Protein AF-A0A7S1T891-F1 (afdb_monomer_lite)

Foldseek 3Di:
DPQDAQVCVVVQPPLAAFEKEKDFDCVQDNLLNVLVLLVLQFLQQDAQDTQQRHHSNQGAEEADADPVSLVSNVVSQVVCQCVCLNHPNGHGNYYYHHDDDWRFEPPCLWVVCVVPVPVLVVCLVVSCRLVVSCSRPPVNSVPPNVCPSQDPPRIDMGTDDHDDDSPNGYYYYD

Radius of gyration: 15.49 Å; chains: 1; bounding box: 36×34×42 Å

InterPro domains:
  IPR002569 Peptide methionine sulphoxide reductase MsrA domain [PF01625] (2-140)
  IPR002569 Peptide methionine sulphoxide reductase MsrA domain [TIGR00401] (3-120)
  IPR036509 Peptide methionine sulphoxide reductase MsrA superfamily [G3DSA:3.30.1060.10] (1-128)
  IPR036509 Peptide methionine sulphoxide reductase MsrA superfamily [SSF55068] (3-132)

pLDDT: mean 77.59, std 19.39, range [28.92, 98.19]

Sequence (174 aa):
EARPNYNVVSSGATGHAEAMEVVYDPSKVSYAQLLDIFWHQVNPTTANQQFCDRGRQYRSAIFPANKGQEQLARQSLQAYEDSGKFGRGRKLVTEIMPLGAFWRAEEYHQDYYLKNPELYRYYRSRCGRDDYLRQVWGEEADAEEPASVIPPPALLLKYGAVLGGAWAGGAVLA

Secondary structure (DSSP, 8-state):
-PPP-HHHHHTTTT-----EEEEE-TTTS-HHHHHHHHHHH--TTSTTEETTEESGGG--EE--SSHHHHHHHHHHHHHHHHHTTTSTTPPP--EE-------PPPGGGTTHHHHSHHHHHHHHHHTTHHHHHHHHHGGGGTS--SSSSS-TTSEEEEE-SS----SSS--EE-

Structure (mmCIF, N/CA/C/O backbone):
data_AF-A0A7S1T891-F1
#
_entry.id   AF-A0A7S1T891-F1
#
loop_
_atom_site.group_PDB
_atom_site.id
_atom_site.type_symbol
_atom_site.label_atom_id
_atom_site.label_alt_id
_atom_site.label_comp_id
_atom_site.label_asym_id
_atom_site.label_entity_id
_atom_site.label_seq_id
_atom_site.pdbx_PDB_ins_code
_atom_site.Cartn_x
_atom_site.Cartn_y
_atom_site.Cartn_z
_atom_site.occupancy
_atom_site.B_iso_or_equiv
_atom_site.auth_seq_id
_atom_site.auth_comp_id
_atom_site.auth_asym_id
_atom_site.auth_atom_id
_atom_site.pdbx_PDB_model_num
ATOM 1 N N . GLU A 1 1 ? 2.485 6.018 -23.882 1.00 50.22 1 GLU A N 1
ATOM 2 C CA . GLU A 1 1 ? 3.685 6.350 -23.083 1.00 50.22 1 GLU A CA 1
ATOM 3 C C . GLU A 1 1 ? 4.834 5.429 -23.450 1.00 50.22 1 GLU A C 1
ATOM 5 O O . GLU A 1 1 ? 4.581 4.289 -23.828 1.00 50.22 1 GLU A O 1
ATOM 10 N N . ALA A 1 2 ? 6.071 5.924 -23.370 1.00 58.81 2 ALA A N 1
ATOM 11 C CA . ALA A 1 2 ? 7.265 5.091 -23.479 1.00 58.81 2 ALA A CA 1
ATOM 12 C C . ALA A 1 2 ? 7.467 4.299 -22.175 1.00 58.81 2 ALA A C 1
ATOM 14 O O . ALA A 1 2 ? 7.176 4.813 -21.098 1.00 58.81 2 ALA A O 1
ATOM 15 N N . ARG A 1 3 ? 7.969 3.062 -22.274 1.00 65.44 3 ARG A N 1
ATOM 16 C CA . ARG A 1 3 ? 8.281 2.213 -21.114 1.00 65.44 3 ARG A CA 1
ATOM 17 C C . ARG A 1 3 ? 9.290 2.936 -20.201 1.00 65.44 3 ARG A C 1
ATOM 19 O O . ARG A 1 3 ? 10.404 3.189 -20.665 1.00 65.44 3 ARG A O 1
ATOM 26 N N . PRO A 1 4 ? 8.950 3.267 -18.943 1.00 64.12 4 PRO A N 1
ATOM 27 C CA . PRO A 1 4 ? 9.877 3.960 -18.056 1.00 64.12 4 PRO A CA 1
ATOM 28 C C . PRO A 1 4 ? 10.984 2.996 -17.596 1.00 64.12 4 PRO A C 1
ATOM 30 O O . PRO A 1 4 ? 10.743 1.796 -17.464 1.00 64.12 4 PRO A O 1
ATOM 33 N N . ASN A 1 5 ? 12.196 3.507 -17.368 1.00 66.62 5 ASN A N 1
ATOM 34 C CA . ASN A 1 5 ? 13.300 2.755 -16.756 1.00 66.62 5 ASN A CA 1
ATOM 35 C C . ASN A 1 5 ? 13.567 3.259 -15.330 1.00 66.62 5 ASN A C 1
ATOM 37 O O . ASN A 1 5 ? 13.142 4.368 -14.987 1.00 66.62 5 ASN A O 1
ATOM 41 N N . TYR A 1 6 ? 14.266 2.456 -14.518 1.00 59.03 6 TYR A N 1
ATOM 42 C CA . TYR A 1 6 ? 14.506 2.743 -13.101 1.00 59.03 6 TYR A CA 1
ATOM 43 C C . TYR A 1 6 ? 14.960 4.180 -12.824 1.00 59.03 6 TYR A C 1
ATOM 45 O O . TYR A 1 6 ? 14.314 4.891 -12.058 1.00 59.03 6 TYR A O 1
ATOM 53 N N . ASN A 1 7 ? 16.021 4.636 -13.493 1.00 59.31 7 ASN A N 1
ATOM 54 C CA . ASN A 1 7 ? 16.639 5.943 -13.237 1.00 59.31 7 ASN A CA 1
ATOM 55 C C . ASN A 1 7 ? 15.663 7.115 -13.420 1.00 59.31 7 ASN A C 1
ATOM 57 O O . ASN A 1 7 ? 15.776 8.140 -12.751 1.00 59.31 7 ASN A O 1
ATOM 61 N N . VAL A 1 8 ? 14.700 6.977 -14.331 1.00 60.56 8 VAL A N 1
ATOM 62 C CA . VAL A 1 8 ? 13.724 8.028 -14.623 1.00 60.56 8 VAL A CA 1
ATOM 63 C C . VAL A 1 8 ? 12.601 8.047 -13.580 1.00 60.56 8 VAL A C 1
ATOM 65 O O . VAL A 1 8 ? 12.098 9.121 -13.252 1.00 60.56 8 VAL A O 1
ATOM 68 N N . VAL A 1 9 ? 12.237 6.908 -12.988 1.00 59.12 9 VAL A N 1
ATOM 69 C CA . VAL A 1 9 ? 11.171 6.852 -11.971 1.00 59.12 9 VAL A CA 1
ATOM 70 C C . VAL A 1 9 ? 11.686 7.069 -10.556 1.00 59.12 9 VAL A C 1
ATOM 72 O O . VAL A 1 9 ? 11.062 7.822 -9.811 1.00 59.12 9 VAL A O 1
ATOM 75 N N . SER A 1 10 ? 12.871 6.557 -10.227 1.00 58.31 10 SER A N 1
ATOM 76 C CA . SER A 1 10 ? 13.540 6.841 -8.952 1.00 58.31 10 SER A CA 1
ATOM 77 C C . SER A 1 10 ? 13.890 8.320 -8.779 1.00 58.31 10 SER A C 1
ATOM 79 O O . SER A 1 10 ? 13.936 8.815 -7.654 1.00 58.31 10 SER A O 1
ATOM 81 N N . SER A 1 11 ? 14.030 9.062 -9.886 1.00 58.94 11 SER A N 1
ATOM 82 C CA . SER A 1 11 ? 14.157 10.526 -9.873 1.00 58.94 11 SER A CA 1
ATOM 83 C C . SER A 1 11 ? 12.892 11.264 -9.400 1.00 58.94 11 SER A C 1
ATOM 85 O O . SER A 1 11 ? 12.951 12.453 -9.095 1.00 58.94 11 SER A O 1
ATOM 87 N N . GLY A 1 12 ? 11.734 10.589 -9.366 1.00 60.81 12 GLY A N 1
ATOM 88 C CA . GLY A 1 12 ? 10.433 11.164 -9.010 1.00 60.81 12 GLY A CA 1
ATOM 89 C C . GLY A 1 12 ? 9.758 11.994 -10.114 1.00 60.81 12 GLY A C 1
ATOM 90 O O . GLY A 1 12 ? 8.677 12.541 -9.890 1.00 60.81 12 GLY A O 1
ATOM 91 N N . ALA A 1 13 ? 10.352 12.088 -11.309 1.00 62.97 13 ALA A N 1
ATOM 92 C CA . ALA A 1 13 ? 9.931 13.015 -12.367 1.00 62.97 13 ALA A CA 1
ATOM 93 C C . ALA A 1 13 ? 8.706 12.573 -13.200 1.00 62.97 13 ALA A C 1
ATOM 95 O O . ALA A 1 13 ? 8.166 13.373 -13.961 1.00 62.97 13 ALA A O 1
ATOM 96 N N . THR A 1 14 ? 8.257 11.320 -13.088 1.00 67.94 14 THR A N 1
ATOM 97 C CA . THR A 1 14 ? 7.265 10.717 -14.008 1.00 67.94 14 THR A CA 1
ATOM 98 C C . THR A 1 14 ? 5.845 10.611 -13.464 1.00 67.94 14 THR A C 1
ATOM 100 O O . THR A 1 14 ? 4.923 10.311 -14.213 1.00 67.94 14 THR A O 1
ATOM 103 N N . GLY A 1 15 ? 5.650 10.808 -12.157 1.00 75.25 15 GLY A N 1
ATOM 104 C CA . GLY A 1 15 ? 4.356 10.588 -11.499 1.00 75.25 15 GLY A CA 1
ATOM 105 C C . GLY A 1 15 ? 3.970 9.114 -11.282 1.00 75.25 15 GLY A C 1
ATOM 106 O O . GLY A 1 15 ? 2.924 8.850 -10.680 1.00 75.25 15 GLY A O 1
ATOM 107 N N . HIS A 1 16 ? 4.799 8.150 -11.698 1.00 81.50 16 HIS A N 1
ATOM 108 C CA . HIS A 1 16 ? 4.581 6.730 -11.399 1.00 81.50 16 HIS A CA 1
ATOM 109 C C . HIS A 1 16 ? 4.641 6.448 -9.882 1.00 81.50 16 HIS A C 1
ATOM 111 O O . HIS A 1 16 ? 5.189 7.234 -9.107 1.00 81.50 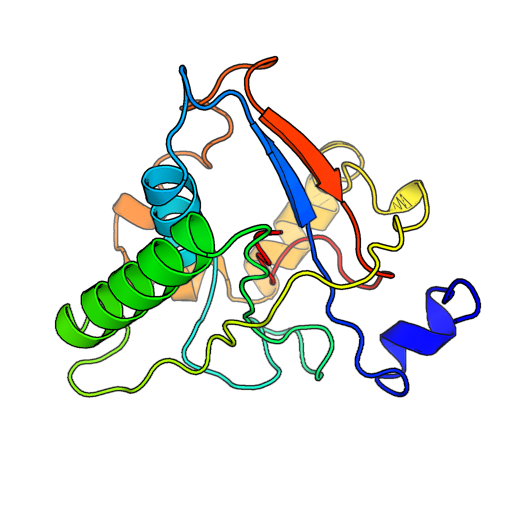16 HIS A O 1
ATOM 117 N N . ALA A 1 17 ? 4.000 5.363 -9.446 1.00 83.06 17 ALA A N 1
ATOM 118 C CA . ALA A 1 17 ? 4.100 4.803 -8.093 1.00 83.06 17 ALA A CA 1
ATOM 119 C C . ALA A 1 17 ? 4.831 3.466 -8.175 1.00 83.06 17 ALA A C 1
ATOM 121 O O . ALA A 1 17 ? 4.583 2.728 -9.120 1.00 83.06 17 ALA A O 1
ATOM 122 N N . GLU A 1 18 ? 5.671 3.123 -7.207 1.00 83.81 18 GLU A N 1
ATOM 123 C CA . GLU A 1 18 ? 6.089 1.735 -7.029 1.00 83.81 18 GLU A CA 1
ATOM 124 C C . GLU A 1 18 ? 4.894 0.907 -6.573 1.00 83.81 18 GLU A C 1
ATOM 126 O O . GLU A 1 18 ? 4.167 1.315 -5.669 1.00 83.81 18 GLU A O 1
ATOM 131 N N . ALA A 1 19 ? 4.668 -0.234 -7.223 1.00 81.75 19 ALA A N 1
ATOM 132 C CA . ALA A 1 19 ? 3.456 -1.001 -7.009 1.00 81.75 19 ALA A CA 1
ATOM 133 C C . ALA A 1 19 ? 3.619 -2.523 -7.138 1.00 81.75 19 ALA A C 1
ATOM 135 O O . ALA A 1 19 ? 4.681 -3.036 -7.515 1.00 81.75 1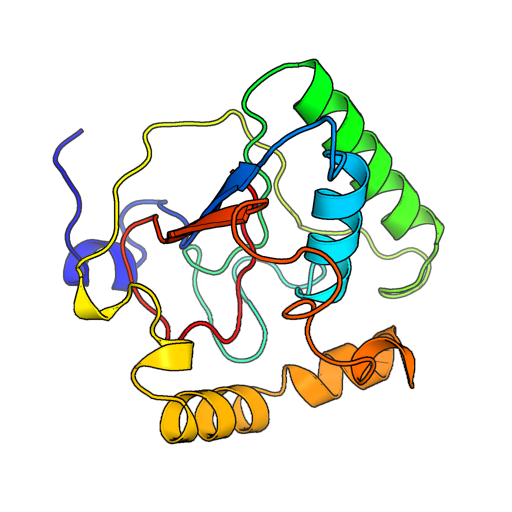9 ALA A O 1
ATOM 136 N N . MET A 1 20 ? 2.547 -3.246 -6.806 1.00 81.44 20 MET A N 1
ATOM 137 C CA . MET A 1 20 ? 2.373 -4.664 -7.108 1.00 81.44 20 MET A CA 1
ATOM 138 C C . MET A 1 20 ? 1.054 -4.883 -7.847 1.00 81.44 20 MET A C 1
ATOM 140 O O . MET A 1 20 ? 0.019 -4.376 -7.425 1.00 81.44 20 MET A O 1
ATOM 144 N N . GLU A 1 21 ? 1.094 -5.684 -8.908 1.00 81.00 21 GLU A N 1
ATOM 145 C CA . GLU A 1 21 ? -0.098 -6.289 -9.502 1.00 81.00 21 GLU A CA 1
ATOM 146 C C . GLU A 1 21 ? -0.357 -7.612 -8.785 1.00 81.00 21 GLU A C 1
ATOM 148 O O . GLU A 1 21 ? 0.503 -8.505 -8.748 1.00 81.00 21 GLU A O 1
ATOM 153 N N . VAL A 1 22 ? -1.542 -7.729 -8.193 1.00 81.81 22 VAL A N 1
ATOM 154 C CA . VAL A 1 22 ? -1.941 -8.908 -7.428 1.00 81.81 22 VAL A CA 1
ATOM 155 C C . VAL A 1 22 ? -2.964 -9.691 -8.232 1.00 81.81 22 VAL A C 1
ATOM 157 O O . VAL A 1 22 ? -4.144 -9.355 -8.288 1.00 81.81 22 VAL A O 1
ATOM 160 N N . VAL A 1 23 ? -2.521 -10.797 -8.828 1.00 80.94 23 VAL A N 1
ATOM 161 C CA . VAL A 1 23 ? -3.427 -11.747 -9.474 1.00 80.94 23 VAL A CA 1
ATOM 162 C C . VAL A 1 23 ? -3.862 -12.777 -8.438 1.00 80.94 23 VAL A C 1
ATOM 164 O O . VAL A 1 23 ? -3.025 -13.455 -7.839 1.00 80.94 23 VAL A O 1
ATOM 167 N N . TYR A 1 24 ? -5.170 -12.902 -8.223 1.00 79.19 24 TYR A N 1
ATOM 168 C CA . TYR A 1 24 ? -5.734 -13.750 -7.176 1.00 79.19 24 TYR A CA 1
ATOM 169 C C . TYR A 1 24 ? -6.964 -14.528 -7.651 1.00 79.19 24 TYR A C 1
ATOM 171 O O . TYR A 1 24 ? -7.656 -14.127 -8.588 1.00 79.19 24 TYR A O 1
ATOM 179 N N . ASP A 1 25 ? -7.240 -15.647 -6.982 1.00 81.62 25 ASP A N 1
ATOM 180 C CA . ASP A 1 25 ? -8.455 -16.439 -7.180 1.00 81.62 25 ASP A CA 1
ATOM 181 C C . ASP A 1 25 ? -9.553 -15.967 -6.204 1.00 81.62 25 ASP A C 1
ATOM 183 O O . ASP A 1 25 ? -9.427 -16.205 -4.995 1.00 81.62 25 ASP A O 1
ATOM 187 N N . PRO A 1 26 ? -10.644 -15.331 -6.684 1.00 83.81 26 PRO A N 1
ATOM 188 C CA . PRO A 1 26 ? -11.702 -14.807 -5.823 1.00 83.81 26 PRO A CA 1
ATOM 189 C C . PRO A 1 26 ? -12.472 -15.892 -5.055 1.00 83.81 26 PRO A C 1
ATOM 191 O O . PRO A 1 26 ? -13.184 -15.561 -4.110 1.00 83.81 26 PRO A O 1
ATOM 194 N N . SER A 1 27 ? -12.339 -17.173 -5.429 1.00 85.25 27 SER A N 1
ATOM 195 C CA . SER A 1 27 ? -12.907 -18.292 -4.664 1.00 85.25 27 SER A CA 1
ATOM 196 C C . SER A 1 27 ? -12.090 -18.654 -3.418 1.00 85.25 27 SER A C 1
ATOM 198 O O . SER A 1 27 ? -12.595 -19.350 -2.539 1.00 85.25 27 SER A O 1
ATOM 200 N N . LYS A 1 28 ? -10.841 -18.176 -3.327 1.00 84.06 28 LYS A N 1
ATOM 201 C CA . LYS A 1 28 ? -9.905 -18.465 -2.229 1.00 84.06 28 LYS A CA 1
ATOM 202 C C . LYS A 1 28 ? -9.613 -17.247 -1.366 1.00 84.06 28 LYS A C 1
ATOM 204 O O . LYS A 1 28 ? -9.488 -17.378 -0.154 1.00 84.06 28 LYS A O 1
ATOM 209 N N . VAL A 1 29 ? -9.495 -16.076 -1.988 1.00 83.88 29 VAL A N 1
ATOM 210 C CA . VAL A 1 29 ? -9.269 -14.806 -1.298 1.00 83.88 29 VAL A CA 1
ATOM 211 C C . VAL A 1 29 ? -10.139 -13.723 -1.916 1.00 83.88 29 VAL A C 1
ATOM 213 O O . VAL A 1 29 ? -10.168 -13.523 -3.127 1.00 83.88 29 VAL A O 1
ATOM 216 N N . SER A 1 30 ? -10.869 -13.007 -1.073 1.00 88.88 30 SER A N 1
ATOM 217 C CA . SER A 1 30 ? -11.683 -11.876 -1.501 1.00 88.88 30 SER A CA 1
ATOM 218 C C . SER A 1 30 ? -10.848 -10.603 -1.633 1.00 88.88 30 SER A C 1
ATOM 220 O O . SER A 1 30 ? -9.848 -10.408 -0.944 1.00 88.88 30 SER A O 1
ATOM 222 N N . TYR A 1 31 ? -11.317 -9.667 -2.458 1.00 89.94 31 TYR A N 1
ATOM 223 C CA . TYR A 1 31 ? -10.695 -8.345 -2.559 1.00 89.94 31 TYR A CA 1
ATOM 224 C C . TYR A 1 31 ? -10.685 -7.593 -1.216 1.00 89.94 31 TYR A C 1
ATOM 226 O O . TYR A 1 31 ? -9.732 -6.887 -0.912 1.00 89.94 31 TYR A O 1
ATOM 234 N N . ALA A 1 32 ? -11.710 -7.784 -0.377 1.00 92.00 32 ALA A N 1
ATOM 235 C CA . ALA A 1 32 ? -11.766 -7.189 0.958 1.00 92.00 32 ALA A CA 1
ATOM 236 C C . ALA A 1 32 ? -10.637 -7.693 1.874 1.00 92.00 32 ALA A C 1
ATOM 238 O O . ALA A 1 32 ? -10.054 -6.900 2.604 1.00 92.00 32 ALA A O 1
ATOM 239 N N . GLN A 1 33 ? -10.282 -8.980 1.791 1.00 87.88 33 GLN A N 1
ATOM 240 C CA . GLN A 1 33 ? -9.130 -9.527 2.516 1.00 87.88 33 GLN A CA 1
ATOM 241 C C . GLN A 1 33 ? -7.805 -8.966 1.988 1.00 87.88 33 GLN A C 1
ATOM 243 O O . GLN A 1 33 ? -6.912 -8.678 2.774 1.00 87.88 33 GLN A O 1
ATOM 248 N N . LEU A 1 34 ? -7.675 -8.757 0.673 1.00 87.69 34 LEU A N 1
ATOM 249 C CA . LEU A 1 34 ? -6.483 -8.108 0.108 1.00 87.69 34 LEU A CA 1
ATOM 250 C C . LEU A 1 34 ? -6.342 -6.654 0.575 1.00 87.69 34 LEU A C 1
ATOM 252 O O . LEU A 1 34 ? -5.230 -6.206 0.842 1.00 87.69 34 LEU A O 1
ATOM 256 N N . LEU A 1 35 ? -7.458 -5.929 0.702 1.00 92.31 35 LEU A N 1
ATOM 257 C CA . LEU A 1 35 ? -7.472 -4.586 1.281 1.00 92.31 35 LEU A CA 1
ATOM 258 C C . LEU A 1 35 ? -7.049 -4.618 2.753 1.00 92.31 35 LEU A C 1
ATOM 260 O O . LEU A 1 35 ? -6.182 -3.846 3.138 1.00 92.31 35 LEU A O 1
ATOM 264 N N . ASP A 1 36 ? -7.603 -5.522 3.561 1.00 90.12 36 ASP A N 1
ATOM 265 C CA . ASP A 1 36 ? -7.209 -5.689 4.966 1.00 90.12 36 ASP A CA 1
ATOM 266 C C . ASP A 1 36 ? -5.698 -5.952 5.102 1.00 90.12 36 ASP A C 1
ATOM 268 O O . ASP A 1 36 ? -5.007 -5.234 5.827 1.00 90.12 36 ASP A O 1
ATOM 272 N N . ILE A 1 37 ? -5.147 -6.866 4.294 1.00 88.75 37 ILE A N 1
ATOM 273 C CA . ILE A 1 37 ? -3.698 -7.109 4.222 1.00 88.75 37 ILE A CA 1
ATOM 274 C C . ILE A 1 37 ? -2.943 -5.830 3.838 1.00 88.75 37 ILE A C 1
ATOM 276 O O . ILE A 1 37 ? -1.924 -5.516 4.448 1.00 88.75 37 ILE A O 1
ATOM 280 N N . PHE A 1 38 ? -3.422 -5.071 2.849 1.00 91.12 38 PHE A N 1
ATOM 281 C CA . PHE A 1 38 ? -2.800 -3.810 2.444 1.00 91.12 38 PHE A CA 1
ATOM 282 C C . PHE A 1 38 ? -2.674 -2.834 3.624 1.00 91.12 38 PHE A C 1
ATOM 284 O O . PHE A 1 38 ? -1.586 -2.298 3.847 1.00 91.12 38 PHE A O 1
ATOM 291 N N . TRP A 1 39 ? -3.735 -2.639 4.414 1.00 92.81 39 TRP A N 1
ATOM 292 C CA . TRP A 1 39 ? -3.727 -1.700 5.542 1.00 92.81 39 TRP A CA 1
ATOM 293 C C . TRP A 1 39 ? -2.762 -2.127 6.652 1.00 92.81 39 TRP A C 1
ATOM 295 O O . TRP A 1 39 ? -2.105 -1.275 7.245 1.00 92.81 39 TRP A O 1
ATOM 305 N N . HIS A 1 40 ? -2.586 -3.429 6.869 1.00 90.75 40 HIS A N 1
ATOM 306 C CA . HIS A 1 40 ? -1.617 -3.954 7.836 1.00 90.75 40 HIS A CA 1
ATOM 307 C C . HIS A 1 40 ? -0.153 -3.804 7.398 1.00 90.75 40 HIS A C 1
ATOM 309 O O . HIS A 1 40 ? 0.751 -4.044 8.191 1.00 90.75 40 HIS A O 1
ATOM 315 N N . GLN A 1 41 ? 0.112 -3.403 6.152 1.00 86.94 41 GLN A N 1
ATOM 316 C CA . GLN A 1 41 ? 1.461 -3.400 5.576 1.00 86.94 41 GLN A CA 1
ATOM 317 C C . GLN A 1 41 ? 1.988 -1.999 5.229 1.00 86.94 41 GLN A C 1
ATOM 319 O O . GLN A 1 41 ? 3.142 -1.863 4.809 1.00 86.94 41 GLN A O 1
ATOM 324 N N . VAL A 1 42 ? 1.179 -0.948 5.399 1.00 90.81 42 VAL A N 1
ATOM 325 C CA . VAL A 1 42 ? 1.520 0.432 5.013 1.00 90.81 42 VAL A CA 1
ATOM 326 C C . VAL A 1 42 ? 1.347 1.416 6.166 1.00 90.81 42 VAL A C 1
ATOM 328 O O . VAL A 1 42 ? 0.586 1.192 7.099 1.00 90.81 42 VAL A O 1
ATOM 331 N N . ASN A 1 43 ? 2.020 2.558 6.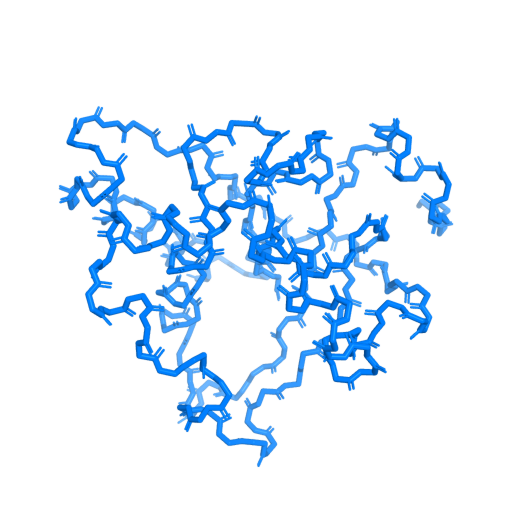066 1.00 93.75 43 ASN A N 1
ATOM 332 C CA . ASN A 1 43 ? 1.676 3.790 6.761 1.00 93.75 43 ASN A CA 1
ATOM 333 C C . ASN A 1 43 ? 0.812 4.659 5.826 1.00 93.75 43 ASN A C 1
ATOM 335 O O . ASN A 1 43 ? 1.356 5.311 4.928 1.00 93.75 43 ASN A O 1
ATOM 339 N N . PRO A 1 44 ? -0.519 4.693 6.010 1.00 95.38 44 PRO A N 1
ATOM 340 C CA . PRO A 1 44 ? -1.436 5.482 5.191 1.00 95.38 44 PRO A CA 1
ATOM 341 C C . PRO A 1 44 ? -1.591 6.921 5.698 1.00 95.38 44 PRO A C 1
ATOM 343 O O . PRO A 1 44 ? -2.551 7.603 5.353 1.00 95.38 44 PRO A O 1
ATOM 346 N N . THR A 1 45 ? -0.689 7.395 6.562 1.00 95.19 45 THR A N 1
ATOM 347 C CA . THR A 1 45 ? -0.836 8.682 7.258 1.00 95.19 45 THR A CA 1
ATOM 348 C C . THR A 1 45 ? 0.178 9.747 6.843 1.00 95.19 45 THR A C 1
ATOM 350 O O . THR A 1 45 ? 0.095 10.894 7.298 1.00 95.19 45 THR A O 1
ATOM 353 N N . THR A 1 46 ? 1.137 9.372 5.994 1.00 92.50 46 THR A N 1
ATOM 354 C CA . THR A 1 46 ? 2.225 10.218 5.496 1.00 92.50 46 THR A CA 1
ATOM 355 C C . THR A 1 46 ? 2.172 10.285 3.976 1.00 92.50 46 THR A C 1
ATOM 357 O O . THR A 1 46 ? 2.272 9.267 3.296 1.00 92.50 46 THR A O 1
ATOM 360 N N . ALA A 1 47 ? 1.983 11.483 3.423 1.00 93.94 47 ALA A N 1
ATOM 361 C CA . ALA A 1 47 ? 1.874 11.653 1.977 1.00 93.94 47 ALA A CA 1
ATOM 362 C C . ALA A 1 47 ? 3.247 11.506 1.309 1.00 93.94 47 ALA A C 1
ATOM 364 O O . ALA A 1 47 ? 4.230 12.050 1.810 1.00 93.94 47 ALA A O 1
ATOM 365 N N . ASN A 1 48 ? 3.297 10.832 0.152 1.00 91.94 48 ASN A N 1
ATOM 366 C CA . ASN A 1 48 ? 4.521 10.648 -0.647 1.00 91.94 48 ASN A CA 1
ATOM 367 C C . ASN A 1 48 ? 5.699 10.082 0.165 1.00 91.94 48 ASN A C 1
ATOM 369 O O . ASN A 1 48 ? 6.848 10.497 -0.002 1.00 91.94 48 ASN A O 1
ATOM 373 N N . GLN A 1 49 ? 5.393 9.186 1.098 1.00 92.38 49 GLN A N 1
ATOM 374 C CA . GLN A 1 49 ? 6.368 8.574 1.978 1.00 92.38 49 GLN A CA 1
ATOM 375 C C . GLN A 1 49 ? 5.839 7.230 2.458 1.00 92.38 49 GLN A C 1
ATOM 377 O O . GLN A 1 49 ? 4.661 7.114 2.808 1.00 92.38 49 GLN A O 1
ATOM 382 N N . GLN A 1 50 ? 6.742 6.264 2.568 1.00 90.31 50 GLN A N 1
ATOM 383 C CA . GLN A 1 50 ? 6.488 5.033 3.281 1.00 90.31 50 GLN A CA 1
ATOM 384 C C . GLN A 1 50 ? 7.665 4.723 4.200 1.00 90.31 50 GLN A C 1
ATOM 386 O O . GLN A 1 50 ? 8.779 4.499 3.748 1.00 90.31 50 GLN A O 1
ATOM 391 N N . PHE A 1 51 ? 7.428 4.763 5.511 1.00 92.81 51 PHE A N 1
ATOM 392 C CA . PHE A 1 51 ? 8.484 4.606 6.515 1.00 92.81 51 PHE A CA 1
ATOM 393 C C . PHE A 1 51 ? 9.678 5.556 6.249 1.00 92.81 51 PHE A C 1
ATOM 395 O O . PHE A 1 51 ? 9.511 6.782 6.255 1.00 92.81 51 PHE A O 1
ATOM 402 N N . CYS A 1 52 ? 10.878 5.024 6.014 1.00 91.44 52 CYS A N 1
ATOM 403 C CA . CYS A 1 52 ? 12.071 5.795 5.668 1.00 91.44 52 CYS A CA 1
ATOM 404 C C . CYS A 1 52 ? 12.137 6.234 4.188 1.00 91.44 52 CYS A C 1
ATOM 406 O O . CYS A 1 52 ? 12.873 7.176 3.882 1.00 91.44 52 CYS A O 1
ATOM 408 N N . ASP A 1 53 ? 11.357 5.617 3.295 1.00 88.94 53 ASP A N 1
ATOM 409 C CA . ASP A 1 53 ? 11.338 5.891 1.855 1.00 88.94 53 ASP A CA 1
ATOM 410 C C . ASP A 1 53 ? 10.522 7.152 1.544 1.00 88.94 53 ASP A C 1
ATOM 412 O O . ASP A 1 53 ? 9.356 7.262 1.924 1.00 88.94 53 ASP A O 1
ATOM 416 N N . ARG A 1 54 ? 11.115 8.131 0.846 1.00 90.06 54 ARG A N 1
ATOM 417 C CA . ARG A 1 54 ? 10.494 9.440 0.562 1.00 90.06 54 ARG A CA 1
ATOM 418 C C . ARG A 1 54 ? 10.451 9.737 -0.927 1.00 90.06 54 ARG A C 1
ATOM 420 O O . ARG A 1 54 ? 11.449 9.580 -1.623 1.00 90.06 54 ARG A O 1
ATOM 427 N N . GLY A 1 55 ? 9.308 10.227 -1.393 1.00 88.44 55 GLY A N 1
ATOM 428 C CA . GLY A 1 55 ? 9.070 10.554 -2.793 1.00 88.44 55 GLY A CA 1
ATOM 429 C C . GLY A 1 55 ? 7.678 10.133 -3.254 1.00 88.44 55 GLY A C 1
ATOM 430 O O . GLY A 1 55 ? 7.040 9.255 -2.673 1.00 88.44 55 GLY A O 1
ATOM 431 N N . ARG A 1 56 ? 7.187 10.768 -4.324 1.00 87.38 56 ARG A N 1
ATOM 432 C CA . ARG A 1 56 ? 5.851 10.477 -4.878 1.00 87.38 56 ARG A CA 1
ATOM 433 C C . ARG A 1 56 ? 5.706 9.023 -5.313 1.00 87.38 56 ARG A C 1
ATOM 435 O O . ARG A 1 56 ? 4.593 8.506 -5.290 1.00 87.38 56 ARG A O 1
ATOM 442 N N . GLN A 1 57 ? 6.803 8.368 -5.679 1.00 83.00 57 GLN A N 1
ATOM 443 C CA . GLN A 1 57 ? 6.821 6.955 -6.030 1.00 83.00 57 GLN A CA 1
ATOM 444 C C . GLN A 1 57 ? 6.454 6.034 -4.854 1.00 83.00 57 GLN A C 1
ATOM 446 O O . GLN A 1 57 ? 5.911 4.967 -5.097 1.00 83.00 57 GLN A O 1
ATOM 451 N N . TYR A 1 58 ? 6.634 6.470 -3.602 1.00 88.06 58 TYR A N 1
ATOM 452 C CA . TYR A 1 58 ? 6.324 5.687 -2.394 1.00 88.06 58 TYR A CA 1
ATOM 453 C C . TYR A 1 58 ? 4.984 6.058 -1.748 1.00 88.06 58 TYR A C 1
ATOM 455 O O . TYR A 1 58 ? 4.726 5.738 -0.587 1.00 88.06 58 TYR A O 1
ATOM 463 N N . ARG A 1 59 ? 4.125 6.799 -2.455 1.00 91.38 59 ARG A N 1
ATOM 464 C CA . ARG A 1 59 ? 2.794 7.131 -1.937 1.00 91.38 59 ARG A CA 1
ATOM 465 C C . ARG A 1 59 ? 1.957 5.862 -1.751 1.00 91.38 59 ARG A C 1
ATOM 467 O O . ARG A 1 59 ? 1.995 4.961 -2.582 1.00 91.38 59 ARG A O 1
ATOM 474 N N . SER A 1 60 ? 1.163 5.821 -0.684 1.00 93.62 60 SER A N 1
ATOM 475 C CA . SER A 1 60 ? 0.154 4.775 -0.500 1.00 93.62 60 SER A CA 1
ATOM 476 C C . SER A 1 60 ? -0.970 4.972 -1.523 1.00 93.62 60 SER A C 1
ATOM 478 O O . SER A 1 60 ? -1.549 6.058 -1.596 1.00 93.62 60 SER A O 1
ATOM 480 N N . ALA A 1 61 ? -1.271 3.945 -2.317 1.00 92.62 61 ALA A N 1
ATOM 481 C CA . ALA A 1 61 ? -2.303 4.009 -3.348 1.00 92.62 61 ALA A CA 1
ATOM 482 C C . ALA A 1 61 ? -2.961 2.643 -3.594 1.00 92.62 61 ALA A C 1
ATOM 484 O O . ALA A 1 61 ? -2.335 1.602 -3.419 1.00 92.62 61 ALA A O 1
ATOM 485 N N . ILE A 1 62 ? -4.217 2.654 -4.033 1.00 94.81 62 ILE A N 1
ATOM 486 C CA . ILE A 1 62 ? -4.986 1.489 -4.477 1.00 94.81 62 ILE A CA 1
ATOM 487 C C . ILE A 1 62 ? -5.505 1.790 -5.887 1.00 94.81 62 ILE A C 1
ATOM 489 O O . ILE A 1 62 ? -6.123 2.837 -6.113 1.00 94.81 62 ILE A O 1
ATOM 493 N N . PHE A 1 63 ? -5.273 0.868 -6.820 1.00 92.19 63 PHE A N 1
ATOM 494 C CA . PHE A 1 63 ? -5.655 0.988 -8.224 1.00 92.19 63 PHE A CA 1
ATOM 495 C C . PHE A 1 63 ? -6.729 -0.038 -8.605 1.00 92.19 63 PHE A C 1
ATOM 497 O O . PHE A 1 63 ? -6.413 -1.048 -9.226 1.00 92.19 63 PHE A O 1
ATOM 504 N N . PRO A 1 64 ? -8.011 0.184 -8.256 1.00 88.81 64 PRO A N 1
ATOM 505 C CA . PRO A 1 64 ? -9.081 -0.745 -8.601 1.00 88.81 64 PRO A CA 1
ATOM 506 C C . PRO A 1 64 ? -9.202 -0.974 -10.116 1.00 88.81 64 PRO A C 1
ATOM 508 O O . PRO A 1 64 ? -9.274 -0.027 -10.906 1.00 88.81 64 PRO A O 1
ATOM 511 N N . ALA A 1 65 ? -9.336 -2.241 -10.509 1.00 88.44 65 ALA A N 1
ATOM 512 C CA . ALA A 1 65 ? -9.536 -2.672 -11.893 1.00 88.44 65 ALA A CA 1
ATOM 513 C C . ALA A 1 65 ? -10.981 -2.471 -12.390 1.00 88.44 65 ALA A C 1
ATOM 515 O O . ALA A 1 65 ? -11.243 -2.485 -13.593 1.00 88.44 65 ALA A O 1
ATOM 516 N N . ASN A 1 66 ? -11.951 -2.314 -11.481 1.00 90.38 66 ASN A N 1
ATOM 517 C CA . ASN A 1 66 ? -13.357 -2.078 -11.816 1.00 90.38 66 ASN A CA 1
ATOM 518 C C . ASN A 1 66 ? -14.105 -1.318 -10.704 1.00 90.38 66 ASN A C 1
ATOM 520 O O . ASN A 1 66 ? -13.611 -1.159 -9.588 1.00 90.38 66 ASN A O 1
ATOM 524 N N . LYS A 1 67 ? -15.341 -0.890 -10.997 1.00 94.44 67 LYS A N 1
ATOM 525 C CA . LYS A 1 67 ? -16.188 -0.121 -10.064 1.00 94.44 67 LYS A CA 1
ATOM 526 C C . LYS A 1 67 ? -16.494 -0.850 -8.751 1.00 94.44 67 LYS A C 1
ATOM 528 O O . LYS A 1 67 ? -16.630 -0.197 -7.722 1.00 94.44 67 LYS A O 1
ATOM 533 N N . GLY A 1 68 ? -16.608 -2.179 -8.775 1.00 95.06 68 GLY A N 1
ATOM 534 C CA . GLY A 1 68 ? -16.851 -2.972 -7.567 1.00 95.06 68 GLY A CA 1
ATOM 535 C C . GLY A 1 68 ? -15.655 -2.927 -6.617 1.00 95.06 68 GLY A C 1
ATOM 536 O O . GLY A 1 68 ? -15.816 -2.659 -5.429 1.00 95.06 68 GLY A O 1
ATOM 537 N N . GLN A 1 69 ? -14.444 -3.098 -7.153 1.00 94.75 69 GLN A N 1
ATOM 538 C CA . GLN A 1 69 ? -13.209 -2.922 -6.387 1.00 94.75 69 GLN A CA 1
ATOM 539 C C . GLN A 1 69 ? -13.037 -1.480 -5.897 1.00 94.75 69 GLN A C 1
ATOM 541 O O . GLN A 1 69 ? -12.632 -1.272 -4.758 1.00 94.75 69 GLN A O 1
ATOM 546 N N . GLU A 1 70 ? -13.385 -0.478 -6.708 1.00 95.81 70 GLU A N 1
ATOM 547 C CA . GLU A 1 70 ? -13.322 0.924 -6.280 1.00 95.81 70 GLU A CA 1
ATOM 548 C C . GLU A 1 70 ? -14.239 1.187 -5.080 1.00 95.81 70 GLU A C 1
ATOM 550 O O . GLU A 1 70 ? -13.817 1.795 -4.095 1.00 95.81 70 GLU A O 1
ATOM 555 N N . GLN A 1 71 ? -15.477 0.692 -5.132 1.00 97.75 71 GLN A N 1
ATOM 556 C CA . GLN A 1 71 ? -16.425 0.824 -4.033 1.00 97.75 71 GLN A CA 1
ATOM 557 C C . GLN A 1 71 ? -15.907 0.151 -2.756 1.00 97.75 71 GLN A C 1
ATOM 559 O O . GLN A 1 71 ? -15.926 0.777 -1.696 1.00 97.75 71 GLN A O 1
ATOM 564 N N . LEU A 1 72 ? -15.399 -1.081 -2.856 1.00 97.00 72 LEU A N 1
ATOM 565 C CA . LEU A 1 72 ? -14.825 -1.806 -1.719 1.00 97.00 72 LEU A CA 1
ATOM 566 C C . LEU A 1 72 ? -13.586 -1.101 -1.151 1.00 97.00 72 LEU A C 1
ATOM 568 O O . LEU A 1 72 ? -13.453 -0.988 0.065 1.00 97.00 72 LEU A O 1
ATOM 572 N N . ALA A 1 73 ? -12.711 -0.567 -2.007 1.00 97.00 73 ALA A N 1
ATOM 573 C CA . ALA A 1 73 ? -11.537 0.188 -1.576 1.00 97.00 73 ALA A CA 1
ATOM 574 C C . ALA A 1 73 ? -11.947 1.433 -0.776 1.00 97.00 73 ALA A C 1
ATOM 576 O O . ALA A 1 73 ? -11.435 1.652 0.321 1.00 97.00 73 ALA A O 1
ATOM 577 N N . ARG A 1 74 ? -12.924 2.206 -1.273 1.00 97.94 74 ARG A N 1
ATOM 578 C CA . ARG A 1 74 ? -13.445 3.400 -0.582 1.00 97.94 74 ARG A CA 1
ATOM 579 C C . ARG A 1 74 ? -14.116 3.054 0.746 1.00 97.94 74 ARG A C 1
ATOM 581 O O . ARG A 1 74 ? -13.898 3.753 1.729 1.00 97.94 74 ARG A O 1
ATOM 588 N N . GLN A 1 75 ? -14.893 1.973 0.783 1.00 98.19 75 GLN A N 1
ATOM 589 C CA . GLN A 1 75 ? -15.498 1.472 2.019 1.00 98.19 75 GLN A CA 1
ATOM 590 C C . GLN A 1 75 ? -14.432 1.048 3.034 1.00 98.19 75 GLN A C 1
ATOM 592 O O . GLN A 1 75 ? -14.547 1.396 4.204 1.00 98.19 75 GLN A O 1
ATOM 597 N N . SER A 1 76 ? -13.377 0.356 2.591 1.00 97.56 76 SER A N 1
ATOM 598 C CA . SER A 1 76 ? -12.280 -0.044 3.478 1.00 97.56 76 SER A CA 1
ATOM 599 C C . SER A 1 76 ? -11.521 1.161 4.037 1.00 97.56 76 SER A C 1
ATOM 601 O O . SER A 1 76 ? -11.299 1.224 5.239 1.00 97.56 76 SER A O 1
ATOM 603 N N . LEU A 1 77 ? -11.211 2.161 3.201 1.00 97.12 77 LEU A N 1
ATOM 604 C CA . LEU A 1 77 ? -10.566 3.406 3.622 1.00 97.12 77 LEU A CA 1
ATOM 605 C C . LEU A 1 77 ? -11.372 4.087 4.736 1.00 97.12 77 LEU A C 1
ATOM 607 O O . LEU A 1 77 ? -10.818 4.391 5.790 1.00 97.12 77 LEU A O 1
ATOM 611 N N . GLN A 1 78 ? -12.681 4.259 4.522 1.00 97.19 78 GLN A N 1
ATOM 612 C CA . GLN A 1 78 ? -13.574 4.849 5.519 1.00 97.19 78 GLN A CA 1
ATOM 613 C C . GLN A 1 78 ? -13.602 4.020 6.809 1.00 97.19 78 GLN A C 1
ATOM 615 O O . GLN A 1 78 ? -13.500 4.578 7.895 1.00 97.19 78 GLN A O 1
ATOM 620 N N . ALA A 1 79 ? -13.678 2.689 6.705 1.00 96.62 79 ALA A N 1
ATOM 621 C CA . ALA A 1 79 ? -13.684 1.816 7.874 1.00 96.62 79 ALA A CA 1
ATOM 622 C C . ALA A 1 79 ? -12.410 1.969 8.728 1.00 96.62 79 ALA A C 1
ATOM 624 O O . ALA A 1 79 ? -12.501 1.997 9.956 1.00 96.62 79 ALA A O 1
ATOM 625 N N . TYR A 1 80 ? -11.230 2.122 8.112 1.00 95.69 80 TYR A N 1
ATOM 626 C CA . TYR A 1 80 ? -9.992 2.358 8.864 1.00 95.69 80 TYR A CA 1
ATOM 627 C C . TYR A 1 80 ? -9.877 3.777 9.417 1.00 95.69 80 TYR A C 1
ATOM 629 O O . TYR A 1 80 ? -9.366 3.932 10.530 1.00 95.69 80 TYR A O 1
ATOM 637 N N . GLU A 1 81 ? -10.376 4.792 8.710 1.00 95.94 81 GLU A N 1
ATOM 638 C CA . GLU A 1 81 ? -10.509 6.147 9.260 1.00 95.94 81 GLU A CA 1
ATOM 639 C C . GLU A 1 81 ? -11.391 6.143 10.520 1.00 95.94 81 GLU A C 1
ATOM 641 O O . GLU A 1 81 ? -10.974 6.636 11.573 1.00 95.94 81 GLU A O 1
ATOM 646 N N . ASP A 1 82 ? -12.556 5.497 10.448 1.00 96.00 82 ASP A N 1
ATOM 647 C CA . ASP A 1 82 ? -13.517 5.403 11.551 1.00 96.00 82 ASP A CA 1
ATOM 648 C C . ASP A 1 82 ? -12.978 4.565 12.721 1.00 96.00 82 ASP A C 1
ATOM 650 O O . ASP A 1 82 ? -13.238 4.875 13.887 1.00 96.00 82 ASP A O 1
ATOM 654 N N . SER A 1 83 ? -12.178 3.531 12.434 1.00 94.88 83 SER A N 1
ATOM 655 C CA . SER A 1 83 ? -11.561 2.680 13.461 1.00 94.88 83 SER A CA 1
ATOM 656 C C . SER A 1 83 ? -10.597 3.442 14.379 1.00 94.88 83 SER A C 1
ATOM 658 O O . SER A 1 83 ? -10.365 3.039 15.520 1.00 94.88 83 SER A O 1
ATOM 660 N N . GLY A 1 84 ? -9.985 4.522 13.879 1.00 94.31 84 GLY A N 1
ATOM 661 C CA . GLY A 1 84 ? -8.954 5.275 14.587 1.00 94.31 84 GLY A CA 1
ATOM 662 C C . GLY A 1 84 ? -7.641 4.518 14.825 1.00 94.31 84 GLY A C 1
ATOM 663 O O . GLY A 1 84 ? -6.801 5.033 15.566 1.00 94.31 84 GLY A O 1
ATOM 664 N N . LYS A 1 85 ? -7.431 3.342 14.206 1.00 92.62 85 LYS A N 1
ATOM 665 C CA . LYS A 1 85 ? -6.195 2.535 14.325 1.00 92.62 85 LYS A CA 1
ATOM 666 C C . LYS A 1 85 ? -4.939 3.346 13.994 1.00 92.62 85 LYS A C 1
ATOM 668 O O . LYS A 1 85 ? -3.945 3.283 14.706 1.00 92.62 85 LYS A O 1
ATOM 673 N N . PHE A 1 86 ? -5.023 4.202 12.980 1.00 93.75 86 PHE A N 1
ATOM 674 C CA . PHE A 1 86 ? -3.933 5.080 12.543 1.00 93.75 86 PHE A CA 1
ATOM 675 C C . PHE A 1 86 ? -3.914 6.461 13.229 1.00 93.75 86 PHE A C 1
ATOM 677 O O . PHE A 1 86 ? -3.289 7.411 12.745 1.00 93.75 86 PHE A O 1
ATOM 684 N N . GLY A 1 87 ? -4.601 6.581 14.366 1.00 91.62 87 GLY A N 1
ATOM 685 C CA . GLY A 1 87 ? -4.825 7.825 15.092 1.00 91.62 87 GLY A CA 1
ATOM 686 C C . GLY A 1 87 ? -6.272 8.291 14.952 1.00 91.62 87 GLY A C 1
ATOM 687 O O . GLY A 1 87 ? -6.758 8.559 13.856 1.00 91.62 87 GLY A O 1
ATOM 688 N N . ARG A 1 88 ? -6.971 8.407 16.083 1.00 86.88 88 ARG A N 1
ATOM 689 C CA . ARG A 1 88 ? -8.379 8.822 16.125 1.00 86.88 88 ARG A CA 1
ATOM 690 C C . ARG A 1 88 ? -8.572 10.200 15.482 1.00 86.88 88 ARG A C 1
ATOM 692 O O . ARG A 1 88 ? -7.897 11.155 15.855 1.00 86.88 88 ARG A O 1
ATOM 699 N N . GLY A 1 89 ? -9.525 10.298 14.552 1.00 84.00 89 GLY A N 1
ATOM 700 C CA . GLY A 1 89 ? -9.846 11.542 13.841 1.00 84.00 89 GLY A CA 1
ATOM 701 C C . GLY A 1 89 ? -8.829 11.935 12.764 1.00 84.00 89 GLY A C 1
ATOM 702 O O . GLY A 1 89 ? -8.896 13.048 12.241 1.00 84.00 89 GLY A O 1
ATOM 703 N N . ARG A 1 90 ? -7.877 11.054 12.434 1.00 89.25 90 ARG A N 1
ATOM 704 C CA . ARG A 1 90 ? -6.887 11.298 11.389 1.00 89.25 90 ARG A CA 1
ATOM 705 C C . ARG A 1 90 ? -7.417 10.828 10.038 1.00 89.25 90 ARG A C 1
ATOM 707 O O . ARG A 1 90 ? -7.799 9.675 9.887 1.00 89.25 90 ARG A O 1
ATOM 714 N N . LYS A 1 91 ? -7.366 11.720 9.050 1.00 92.75 91 LYS A N 1
ATOM 715 C CA . LYS A 1 91 ? -7.630 11.379 7.652 1.00 92.75 91 LYS A CA 1
ATOM 716 C C . LYS A 1 91 ? -6.465 10.577 7.072 1.00 92.7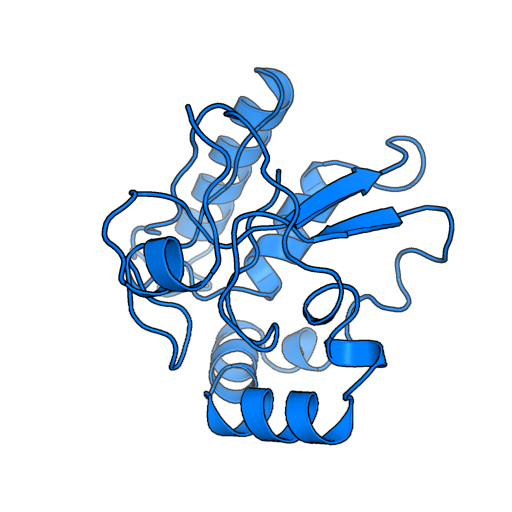5 91 LYS A C 1
ATOM 718 O O . LYS A 1 91 ? -5.305 10.961 7.261 1.00 92.75 91 LYS A O 1
ATOM 723 N N . LEU A 1 92 ? -6.768 9.507 6.350 1.00 96.50 92 LEU A N 1
ATOM 724 C CA . LEU A 1 92 ? -5.783 8.706 5.638 1.00 96.50 92 LEU A CA 1
ATOM 725 C C . LEU A 1 92 ? -5.492 9.326 4.264 1.00 96.50 92 LEU A C 1
ATOM 727 O O . LEU A 1 92 ? -6.368 9.876 3.599 1.00 96.50 92 LEU A O 1
ATOM 731 N N . VAL A 1 93 ? -4.227 9.278 3.848 1.00 96.44 93 VAL A N 1
ATOM 732 C CA . VAL A 1 93 ? -3.743 9.908 2.607 1.00 96.44 93 VAL A CA 1
ATOM 733 C C . VAL A 1 93 ? -3.637 8.929 1.438 1.00 96.44 93 VAL A C 1
ATOM 735 O O . VAL A 1 93 ? -3.136 9.305 0.381 1.00 96.44 93 VAL A O 1
ATOM 738 N N . THR A 1 94 ? -4.077 7.683 1.621 1.00 96.50 94 THR A N 1
ATOM 739 C CA . THR A 1 94 ? -4.070 6.660 0.573 1.00 96.50 94 THR A CA 1
ATOM 740 C C . THR A 1 94 ? -4.930 7.090 -0.612 1.00 96.50 94 THR A C 1
ATOM 742 O O . THR A 1 94 ? -6.120 7.373 -0.472 1.00 96.50 94 THR A O 1
ATOM 745 N N . GLU A 1 95 ? -4.326 7.123 -1.797 1.00 95.00 95 GLU A N 1
ATOM 746 C CA . GLU A 1 95 ? -5.013 7.476 -3.037 1.00 95.00 95 GLU A CA 1
ATOM 747 C C . GLU A 1 95 ? -5.827 6.281 -3.558 1.00 95.00 95 GLU A C 1
ATOM 749 O O . GLU A 1 95 ? -5.334 5.159 -3.589 1.00 95.00 95 GLU A O 1
ATOM 754 N N . ILE A 1 96 ? -7.065 6.507 -4.008 1.00 95.19 96 ILE A N 1
ATOM 755 C CA . ILE A 1 96 ? -7.855 5.504 -4.743 1.00 95.19 96 ILE A CA 1
ATOM 756 C C . ILE A 1 96 ? -8.082 6.049 -6.146 1.00 95.19 96 ILE A C 1
ATOM 758 O O . ILE A 1 96 ? -8.845 7.004 -6.328 1.00 95.19 96 ILE A O 1
ATOM 762 N N . MET A 1 97 ? -7.399 5.463 -7.126 1.00 89.62 97 MET A N 1
ATOM 763 C CA . MET A 1 97 ? -7.346 5.963 -8.500 1.00 89.62 97 MET A CA 1
ATOM 764 C C . MET A 1 97 ? -7.610 4.848 -9.511 1.00 89.62 97 MET A C 1
ATOM 766 O O . MET A 1 97 ? -7.200 3.724 -9.268 1.00 89.62 97 MET A O 1
ATOM 770 N N . PRO A 1 98 ? -8.230 5.122 -10.669 1.00 82.94 98 PRO A N 1
ATOM 771 C CA . PRO A 1 98 ? -8.421 4.101 -11.697 1.00 82.94 98 PRO A CA 1
ATOM 772 C C . PRO A 1 98 ? -7.108 3.416 -12.098 1.00 82.94 98 PRO A C 1
ATOM 774 O O . PRO A 1 98 ? -6.077 4.082 -12.229 1.00 82.94 98 PRO A O 1
ATOM 777 N N . LE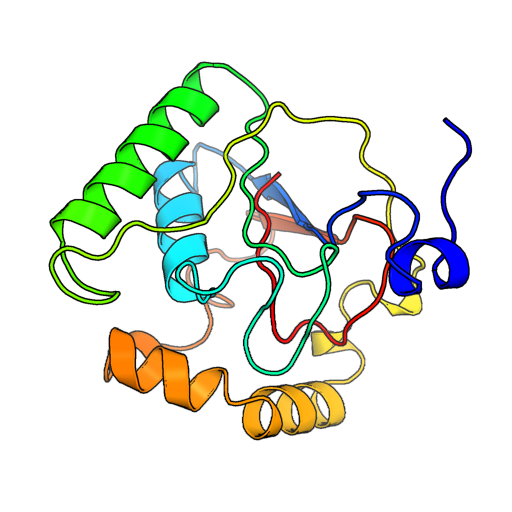U A 1 99 ? -7.164 2.102 -12.332 1.00 82.50 99 LEU A N 1
ATOM 778 C CA . LEU A 1 99 ? -6.032 1.338 -12.847 1.00 82.50 99 LEU A CA 1
ATOM 779 C C . LEU A 1 99 ? -5.574 1.883 -14.209 1.00 82.50 99 LEU A C 1
ATOM 781 O O . LEU A 1 99 ? -6.341 1.929 -15.173 1.00 82.50 99 LEU A O 1
ATOM 785 N N . GLY A 1 100 ? -4.316 2.319 -14.265 1.00 80.06 100 GLY A N 1
ATOM 786 C CA . GLY A 1 100 ? -3.646 2.776 -15.481 1.00 80.06 100 GLY A CA 1
ATOM 787 C C . GLY A 1 100 ? -2.788 1.687 -16.126 1.00 80.06 100 GLY A C 1
ATOM 788 O O . GLY A 1 100 ? -2.903 0.504 -15.817 1.00 80.06 100 GLY A O 1
ATOM 789 N N . ALA A 1 101 ? -1.887 2.094 -17.022 1.00 81.25 101 ALA A N 1
ATOM 790 C CA . ALA A 1 101 ? -0.902 1.179 -17.590 1.00 81.25 101 ALA A CA 1
ATOM 791 C C . ALA A 1 101 ? 0.068 0.674 -16.510 1.00 81.25 101 ALA A C 1
ATOM 793 O O . ALA A 1 101 ? 0.648 1.461 -15.760 1.00 81.25 101 ALA A O 1
ATOM 794 N N . PHE A 1 102 ? 0.281 -0.640 -16.485 1.00 79.25 102 PHE A N 1
ATOM 795 C CA . PHE A 1 102 ? 1.217 -1.295 -15.585 1.00 79.25 102 PHE A CA 1
ATOM 796 C C . PHE A 1 102 ? 2.518 -1.644 -16.307 1.00 79.25 102 PHE A C 1
ATOM 798 O O . PHE A 1 102 ? 2.524 -2.366 -17.306 1.00 79.25 102 PHE A O 1
ATOM 805 N N . TRP A 1 103 ? 3.641 -1.158 -15.783 1.00 80.06 103 TRP A N 1
ATOM 806 C CA . TRP A 1 103 ? 4.964 -1.421 -16.342 1.00 80.06 103 TRP A CA 1
ATOM 807 C C . TRP A 1 103 ? 5.766 -2.290 -15.381 1.00 80.06 103 TRP A C 1
ATOM 809 O O . TRP A 1 103 ? 6.236 -1.815 -14.347 1.00 80.06 103 TRP A O 1
ATOM 819 N N . ARG A 1 104 ? 5.934 -3.569 -15.733 1.00 80.31 104 ARG A N 1
ATOM 820 C CA . ARG A 1 104 ? 6.723 -4.516 -14.937 1.00 80.31 104 ARG A CA 1
ATOM 821 C C . ARG A 1 104 ? 8.151 -3.993 -14.740 1.00 80.31 104 ARG A C 1
ATOM 823 O O . ARG A 1 104 ? 8.841 -3.655 -15.708 1.00 80.31 104 ARG A O 1
ATOM 830 N N . ALA A 1 105 ? 8.567 -3.989 -13.479 1.00 79.12 105 ALA A N 1
ATOM 831 C CA . ALA A 1 105 ? 9.920 -3.694 -13.028 1.00 79.12 105 ALA A CA 1
ATOM 832 C C . ALA A 1 105 ? 10.956 -4.678 -13.621 1.00 79.12 105 ALA A C 1
ATOM 834 O O . ALA A 1 105 ? 10.619 -5.819 -13.941 1.00 79.12 105 ALA A O 1
ATOM 835 N N . GLU A 1 106 ? 12.218 -4.259 -13.759 1.00 79.06 106 GLU A N 1
ATOM 836 C CA . GLU A 1 106 ? 13.340 -5.134 -14.110 1.00 79.06 106 GLU A CA 1
ATOM 837 C C . GLU A 1 106 ? 13.443 -6.358 -13.182 1.00 79.06 106 GLU A C 1
ATOM 839 O O . GLU A 1 106 ? 13.038 -6.346 -12.019 1.00 79.06 106 GLU A O 1
ATOM 844 N N . GLU A 1 107 ? 14.010 -7.440 -13.713 1.00 83.38 107 GLU A N 1
ATOM 845 C CA . GLU A 1 107 ? 13.943 -8.774 -13.107 1.00 83.38 107 GLU A CA 1
ATOM 846 C C . GLU A 1 107 ? 14.638 -8.884 -11.741 1.00 83.38 107 GLU A C 1
ATOM 848 O O . GLU A 1 107 ? 14.255 -9.701 -10.904 1.00 83.38 107 GLU A O 1
ATOM 853 N N . TYR A 1 108 ? 15.635 -8.043 -11.469 1.00 79.62 108 TYR A N 1
ATOM 854 C CA . TYR A 1 108 ? 16.330 -8.065 -10.183 1.00 79.62 108 TYR A CA 1
ATOM 855 C C . TYR A 1 108 ? 15.480 -7.513 -9.022 1.00 79.62 108 TYR A C 1
ATOM 857 O O . TYR A 1 108 ? 15.785 -7.807 -7.869 1.00 79.62 108 TYR A O 1
ATOM 865 N N . HIS A 1 109 ? 14.399 -6.771 -9.299 1.00 80.38 109 HIS A N 1
ATOM 866 C CA . HIS A 1 109 ? 13.436 -6.334 -8.276 1.00 80.38 109 HIS A CA 1
ATOM 867 C C . HIS A 1 109 ? 12.346 -7.364 -7.981 1.00 80.38 109 HIS A C 1
ATOM 869 O O . HIS A 1 109 ? 11.708 -7.319 -6.932 1.00 80.38 109 HIS A O 1
ATOM 875 N N . GLN A 1 110 ? 12.114 -8.286 -8.908 1.00 81.12 110 GLN A N 1
ATOM 876 C CA . GLN A 1 110 ? 11.100 -9.322 -8.762 1.00 81.12 110 GLN A CA 1
ATOM 877 C C . GLN A 1 110 ? 11.558 -10.293 -7.681 1.00 81.12 110 GLN A C 1
ATOM 879 O O . GLN A 1 110 ? 12.716 -10.711 -7.702 1.00 81.12 110 GLN A O 1
ATOM 884 N N . ASP A 1 111 ? 10.679 -10.638 -6.744 1.00 80.38 111 ASP A N 1
ATOM 885 C CA . ASP A 1 111 ? 10.986 -11.566 -5.649 1.00 80.38 111 ASP A CA 1
ATOM 886 C C . ASP A 1 111 ? 12.214 -11.144 -4.826 1.00 80.38 111 ASP A C 1
ATOM 888 O O . ASP A 1 111 ? 12.959 -11.981 -4.312 1.00 80.38 111 ASP A O 1
ATOM 892 N N . TYR A 1 112 ? 12.461 -9.833 -4.706 1.00 79.31 112 TYR A N 1
ATOM 893 C CA . TYR A 1 112 ? 13.671 -9.313 -4.064 1.00 79.31 112 TYR A CA 1
ATOM 894 C C . TYR A 1 112 ? 13.852 -9.844 -2.636 1.00 79.31 112 TYR A C 1
ATOM 896 O O . TYR A 1 112 ? 14.968 -10.189 -2.250 1.00 79.31 112 TYR A O 1
ATOM 904 N N . TYR A 1 113 ? 12.762 -9.957 -1.869 1.00 77.31 113 TYR A N 1
ATOM 905 C CA . TYR A 1 113 ? 12.792 -10.474 -0.499 1.00 77.31 113 TYR A CA 1
ATOM 906 C C . TYR A 1 113 ? 13.210 -11.955 -0.426 1.00 77.31 113 TYR A C 1
ATOM 908 O O . TYR A 1 113 ? 13.843 -12.354 0.549 1.00 77.31 113 TYR A O 1
ATOM 916 N N . LEU A 1 114 ? 12.916 -12.750 -1.464 1.00 78.69 114 LEU A N 1
ATOM 917 C CA . LEU A 1 114 ? 13.352 -14.146 -1.587 1.00 78.69 114 LEU A CA 1
ATOM 918 C C . LEU A 1 114 ? 14.796 -14.244 -2.080 1.00 78.69 114 LEU A C 1
ATOM 920 O O . LEU A 1 114 ? 15.562 -15.068 -1.591 1.00 78.69 114 LEU A O 1
ATOM 924 N N . LYS A 1 115 ? 15.170 -13.400 -3.048 1.00 82.06 115 LYS A N 1
ATOM 925 C CA . LYS A 1 115 ? 16.507 -13.395 -3.660 1.00 82.06 115 LYS A CA 1
ATOM 926 C C . LYS A 1 115 ? 17.576 -12.815 -2.722 1.00 82.06 115 LYS A C 1
ATOM 928 O O . LYS A 1 115 ? 18.723 -13.243 -2.781 1.00 82.06 115 LYS A O 1
ATOM 933 N N . ASN A 1 116 ? 17.215 -11.860 -1.858 1.00 81.56 116 ASN A N 1
ATOM 934 C CA . ASN A 1 116 ? 18.133 -11.131 -0.970 1.00 81.56 116 ASN A CA 1
ATOM 935 C C . ASN A 1 116 ? 17.599 -11.032 0.478 1.00 81.56 116 ASN A C 1
ATOM 937 O O . ASN A 1 116 ? 17.441 -9.927 1.005 1.00 81.56 116 ASN A O 1
ATOM 941 N N . PRO A 1 117 ? 17.321 -12.157 1.158 1.00 83.94 117 PRO A N 1
ATOM 942 C CA . PRO A 1 117 ? 16.564 -12.167 2.412 1.00 83.94 117 PRO A CA 1
ATOM 943 C C . PRO A 1 117 ? 17.268 -11.460 3.577 1.00 83.94 117 PRO A C 1
ATOM 945 O O . PRO A 1 117 ? 16.604 -10.918 4.458 1.00 83.94 117 PRO A O 1
ATOM 948 N N . GLU A 1 118 ? 18.602 -11.464 3.627 1.00 87.81 118 GLU A N 1
ATOM 949 C CA . GLU A 1 118 ? 19.369 -10.782 4.682 1.00 87.81 118 GLU A CA 1
ATOM 950 C C . GLU A 1 118 ? 19.358 -9.265 4.507 1.00 87.81 118 GLU A C 1
ATOM 952 O O . GLU A 1 118 ? 19.016 -8.541 5.442 1.00 87.81 118 GLU A O 1
ATOM 957 N N . LEU A 1 119 ? 19.662 -8.788 3.294 1.00 87.00 119 LEU A N 1
ATOM 958 C CA . LEU A 1 119 ? 19.599 -7.366 2.951 1.00 87.00 119 LEU A CA 1
ATOM 959 C C . LEU A 1 119 ? 18.183 -6.825 3.128 1.00 87.00 119 LEU A C 1
ATOM 961 O O . LEU A 1 119 ? 18.004 -5.743 3.681 1.00 87.00 119 LEU A O 1
ATOM 965 N N . TYR A 1 120 ? 17.182 -7.605 2.721 1.00 81.06 120 TYR A N 1
ATOM 966 C CA . TYR A 1 120 ? 15.782 -7.267 2.911 1.00 81.06 120 TYR A CA 1
ATOM 967 C C . TYR A 1 120 ? 15.430 -7.062 4.390 1.00 81.06 120 TYR A C 1
ATOM 969 O O . TYR A 1 120 ? 14.925 -6.002 4.761 1.00 81.06 120 TYR A O 1
ATOM 977 N N . ARG A 1 121 ? 15.751 -8.039 5.250 1.00 82.50 121 ARG A N 1
ATOM 978 C CA . ARG A 1 121 ? 15.501 -7.957 6.700 1.00 82.50 121 ARG A CA 1
ATOM 979 C C . ARG A 1 121 ? 16.267 -6.808 7.355 1.00 82.50 121 ARG A C 1
ATOM 981 O O . ARG A 1 121 ? 15.707 -6.084 8.181 1.00 82.50 121 ARG A O 1
ATOM 988 N N . TYR A 1 122 ? 17.528 -6.610 6.975 1.00 85.81 122 TYR A N 1
ATOM 989 C CA . TYR A 1 122 ? 18.334 -5.494 7.466 1.00 85.81 122 TYR A CA 1
ATOM 990 C C . TYR A 1 122 ? 17.703 -4.147 7.095 1.00 85.81 122 TYR A C 1
ATOM 992 O O . TYR A 1 122 ? 17.533 -3.289 7.958 1.00 85.81 122 TYR A O 1
ATOM 1000 N N . TYR A 1 123 ? 17.308 -3.977 5.831 1.00 85.00 123 TYR A N 1
ATOM 1001 C CA . TYR A 1 123 ? 16.700 -2.742 5.349 1.00 85.00 123 TYR A CA 1
ATOM 1002 C C . TYR A 1 123 ? 15.363 -2.469 6.042 1.00 85.00 123 TYR A C 1
ATOM 1004 O O . TYR A 1 123 ? 15.173 -1.405 6.625 1.00 85.00 123 TYR A O 1
ATOM 1012 N N . ARG A 1 124 ? 14.466 -3.460 6.051 1.00 83.81 124 ARG A N 1
ATOM 1013 C CA . ARG A 1 124 ? 13.133 -3.373 6.654 1.00 83.81 124 ARG A CA 1
ATOM 1014 C C . ARG A 1 124 ? 13.169 -2.970 8.128 1.00 83.81 124 ARG A C 1
ATOM 1016 O O . ARG A 1 124 ? 12.480 -2.025 8.512 1.00 83.81 124 ARG A O 1
ATOM 1023 N N . SER A 1 125 ? 14.014 -3.631 8.921 1.00 81.19 125 SER A N 1
ATOM 1024 C CA . SER A 1 125 ? 14.157 -3.323 10.349 1.00 81.19 125 SER A CA 1
ATOM 1025 C C . SER A 1 125 ? 14.723 -1.917 10.580 1.00 81.19 125 SER A C 1
ATOM 1027 O O . SER A 1 125 ? 14.233 -1.180 11.431 1.00 81.19 125 SER A O 1
ATOM 1029 N N . ARG A 1 126 ? 15.712 -1.489 9.784 1.00 88.69 126 ARG A N 1
ATOM 1030 C CA . ARG A 1 126 ? 16.320 -0.149 9.887 1.00 88.69 126 ARG A CA 1
ATOM 1031 C C . ARG A 1 126 ? 15.435 0.977 9.356 1.00 88.69 126 ARG A C 1
ATOM 1033 O O . ARG A 1 126 ? 15.606 2.119 9.773 1.00 88.69 126 ARG A O 1
ATOM 1040 N N . CYS A 1 127 ? 14.502 0.668 8.462 1.00 87.06 127 CYS A N 1
ATOM 1041 C CA . CYS A 1 127 ? 13.580 1.638 7.879 1.00 87.06 127 CYS A CA 1
ATOM 1042 C C . CYS A 1 127 ? 12.456 2.054 8.849 1.00 87.06 127 CYS A C 1
ATOM 1044 O O . CYS A 1 127 ? 11.726 3.005 8.573 1.00 87.06 127 CYS A O 1
ATOM 1046 N N . GLY A 1 128 ? 12.320 1.367 9.993 1.00 88.81 128 GLY A N 1
ATOM 1047 C CA . GLY A 1 128 ? 11.317 1.664 11.021 1.00 88.81 128 GLY A CA 1
ATOM 1048 C C . GLY A 1 128 ? 9.919 1.121 10.709 1.00 88.81 128 GLY A C 1
ATOM 1049 O O . GLY A 1 128 ? 8.964 1.475 11.399 1.00 88.81 128 GLY A O 1
ATOM 1050 N N . ARG A 1 129 ? 9.783 0.263 9.686 1.00 89.31 129 ARG A N 1
ATOM 1051 C CA . ARG A 1 129 ? 8.506 -0.373 9.329 1.00 89.31 129 ARG A CA 1
ATOM 1052 C C . ARG A 1 129 ? 7.956 -1.207 10.469 1.00 89.31 129 ARG A C 1
ATOM 1054 O O . ARG A 1 129 ? 6.821 -0.999 10.878 1.00 89.31 129 ARG A O 1
ATOM 1061 N N . ASP A 1 130 ? 8.766 -2.129 10.973 1.00 88.94 130 ASP A N 1
ATOM 1062 C CA . ASP A 1 130 ? 8.307 -3.096 11.969 1.00 88.94 130 ASP A CA 1
ATOM 1063 C C . ASP A 1 130 ? 7.926 -2.398 13.278 1.00 88.94 130 ASP A C 1
ATOM 1065 O O . ASP A 1 130 ? 6.923 -2.740 13.893 1.00 88.94 130 ASP A O 1
ATOM 1069 N N . ASP A 1 131 ? 8.673 -1.360 13.666 1.00 91.94 131 ASP A N 1
ATOM 1070 C CA . ASP A 1 131 ? 8.353 -0.551 14.844 1.00 91.94 131 ASP A CA 1
ATOM 1071 C C . ASP A 1 131 ? 7.033 0.208 14.674 1.00 91.94 131 ASP A C 1
ATOM 1073 O O . ASP A 1 131 ? 6.203 0.212 15.583 1.00 91.94 131 ASP A O 1
ATOM 1077 N N . TYR A 1 132 ? 6.808 0.812 13.502 1.00 91.88 132 TYR A N 1
ATOM 1078 C CA . TYR A 1 132 ? 5.547 1.486 13.202 1.00 91.88 132 TYR A CA 1
ATOM 1079 C C . TYR A 1 132 ? 4.367 0.509 13.204 1.00 91.88 132 TYR A C 1
ATOM 1081 O O . TYR A 1 132 ? 3.339 0.788 13.817 1.00 91.88 132 TYR A O 1
ATOM 1089 N N . LEU A 1 133 ? 4.502 -0.642 12.541 1.00 91.12 133 LEU A N 1
ATOM 1090 C CA . LEU A 1 133 ? 3.430 -1.634 12.476 1.00 91.12 133 LEU A CA 1
ATOM 1091 C C . LEU A 1 133 ? 3.119 -2.202 13.865 1.00 91.12 133 LEU A C 1
ATOM 1093 O O . LEU A 1 133 ? 1.947 -2.256 14.229 1.00 91.12 133 LEU A O 1
ATOM 1097 N N . ARG A 1 134 ? 4.131 -2.501 14.692 1.00 91.75 134 ARG A N 1
ATOM 1098 C CA . ARG A 1 134 ? 3.932 -2.893 16.100 1.00 91.75 134 ARG A CA 1
ATOM 1099 C C . ARG A 1 134 ? 3.234 -1.808 16.920 1.00 91.75 134 ARG A C 1
ATOM 1101 O O . ARG A 1 134 ? 2.414 -2.129 17.774 1.00 91.75 134 ARG A O 1
ATOM 1108 N N . GLN A 1 135 ? 3.494 -0.527 16.655 1.00 93.06 135 GLN A N 1
ATOM 1109 C CA . GLN A 1 135 ? 2.787 0.569 17.326 1.00 93.06 135 GLN A CA 1
ATOM 1110 C C . GLN A 1 135 ? 1.288 0.607 16.978 1.00 93.06 135 GLN A C 1
ATOM 1112 O O . GLN A 1 135 ? 0.477 0.962 17.833 1.00 93.06 135 GLN A O 1
ATOM 1117 N N . VAL A 1 136 ? 0.917 0.278 15.737 1.00 92.94 136 VAL A N 1
ATOM 1118 C CA . VAL A 1 136 ? -0.479 0.321 15.266 1.00 92.94 136 VAL A CA 1
ATOM 1119 C C . VAL A 1 136 ? -1.244 -0.958 15.625 1.00 92.94 136 VAL A C 1
ATOM 1121 O O . VAL A 1 136 ? -2.395 -0.882 16.062 1.00 92.94 136 VAL A O 1
ATOM 1124 N N . TRP A 1 137 ? -0.614 -2.121 15.451 1.00 91.38 137 TRP A N 1
ATOM 1125 C CA . TRP A 1 137 ? -1.268 -3.435 15.499 1.00 91.38 137 TRP A CA 1
ATOM 1126 C C . TRP A 1 137 ? -0.898 -4.274 16.732 1.00 91.38 137 TRP A C 1
ATOM 1128 O O . TRP A 1 137 ? -1.574 -5.252 17.034 1.00 91.38 137 TRP A O 1
ATOM 1138 N N . GLY A 1 138 ? 0.134 -3.899 17.493 1.00 90.81 138 GLY A N 1
ATOM 1139 C CA . GLY A 1 138 ? 0.597 -4.692 18.634 1.00 90.81 138 GLY A CA 1
ATOM 1140 C C . GLY A 1 138 ? 1.077 -6.076 18.196 1.00 90.81 138 GLY A C 1
ATOM 1141 O O . GLY A 1 138 ? 1.830 -6.186 17.232 1.00 90.81 138 GLY A O 1
ATOM 1142 N N . GLU A 1 139 ? 0.617 -7.126 18.881 1.00 84.00 139 GLU A N 1
ATOM 1143 C CA . GLU A 1 139 ? 0.960 -8.524 18.564 1.00 84.00 139 GLU A CA 1
ATOM 1144 C C . GLU A 1 139 ? 0.476 -8.957 17.168 1.00 84.00 139 GLU A C 1
ATOM 1146 O O . GLU A 1 139 ? 1.085 -9.826 16.549 1.00 84.00 139 GLU A O 1
ATOM 1151 N N . GLU A 1 140 ? -0.566 -8.313 16.623 1.00 84.38 140 GLU A N 1
ATOM 1152 C CA . GLU A 1 140 ? -1.054 -8.579 15.260 1.00 84.38 140 GLU A CA 1
ATOM 1153 C C . GLU A 1 140 ? -0.029 -8.162 14.184 1.00 84.38 140 GLU A C 1
ATOM 1155 O O . GLU A 1 140 ? -0.103 -8.650 13.060 1.00 84.38 140 GLU A O 1
ATOM 1160 N N . ALA A 1 141 ? 0.952 -7.307 14.511 1.00 81.81 141 ALA A N 1
ATOM 1161 C CA . ALA A 1 141 ? 2.041 -6.948 13.594 1.00 81.81 141 ALA A CA 1
ATOM 1162 C C . ALA A 1 141 ? 3.050 -8.086 13.376 1.00 81.81 141 ALA A C 1
ATOM 1164 O O . ALA A 1 141 ? 3.712 -8.119 12.339 1.00 81.81 141 ALA A O 1
ATOM 1165 N N . ASP A 1 142 ? 3.192 -8.966 14.373 1.00 69.94 142 ASP A N 1
ATOM 1166 C CA . ASP A 1 142 ? 4.187 -10.042 14.411 1.00 69.94 142 ASP A CA 1
ATOM 1167 C C . ASP A 1 142 ? 3.575 -11.416 14.097 1.00 69.94 142 ASP A C 1
ATOM 1169 O O . ASP A 1 142 ? 4.310 -12.398 13.958 1.00 69.94 142 ASP A O 1
ATOM 1173 N N . ALA A 1 143 ? 2.241 -11.501 13.973 1.00 59.47 143 ALA A N 1
ATOM 1174 C CA . ALA A 1 143 ? 1.590 -12.645 13.349 1.00 59.47 143 ALA A CA 1
ATOM 1175 C C . ALA A 1 143 ? 2.270 -12.847 11.993 1.00 59.47 143 ALA A C 1
ATOM 1177 O O . ALA A 1 143 ? 2.279 -11.910 11.195 1.00 59.47 143 ALA A O 1
ATOM 1178 N N . GLU A 1 144 ? 2.925 -14.005 11.809 1.00 49.22 144 GLU A N 1
ATOM 1179 C CA . GLU A 1 144 ? 3.833 -14.261 10.686 1.00 49.22 144 GLU A CA 1
ATOM 1180 C C . GLU A 1 144 ? 3.317 -13.598 9.411 1.00 49.22 144 GLU A C 1
ATOM 1182 O O . GLU A 1 144 ? 2.136 -13.749 9.080 1.00 49.22 144 GLU A O 1
ATOM 1187 N N . GLU A 1 145 ? 4.207 -12.861 8.724 1.00 48.91 145 GLU A N 1
ATOM 1188 C CA . GLU A 1 145 ? 3.981 -12.318 7.381 1.00 48.91 145 GLU A CA 1
ATOM 1189 C C . GLU A 1 145 ? 3.032 -13.253 6.617 1.00 48.91 145 GLU A C 1
ATOM 1191 O O . GLU A 1 145 ? 3.244 -14.469 6.681 1.00 48.91 145 GLU A O 1
ATOM 1196 N N . PRO A 1 146 ? 2.021 -12.761 5.876 1.00 43.66 146 PRO A N 1
ATOM 1197 C CA . PRO A 1 146 ? 1.048 -13.603 5.175 1.00 43.66 146 PRO A CA 1
ATOM 1198 C C . PRO A 1 146 ? 1.656 -14.426 4.015 1.00 43.66 146 PRO A C 1
ATOM 1200 O O . PRO A 1 146 ? 1.011 -14.672 3.004 1.00 43.66 146 PRO A O 1
ATOM 1203 N N . ALA A 1 147 ? 2.883 -14.914 4.163 1.00 34.66 147 ALA A N 1
ATOM 1204 C CA . ALA A 1 147 ? 3.434 -16.084 3.517 1.00 34.66 147 ALA A CA 1
ATOM 1205 C C . ALA A 1 147 ? 2.696 -17.397 3.875 1.00 34.66 147 ALA A C 1
ATOM 1207 O O . ALA A 1 147 ? 2.999 -18.413 3.254 1.00 34.66 147 ALA A O 1
ATOM 1208 N N . SER A 1 148 ? 1.730 -17.419 4.812 1.00 37.44 148 SER A N 1
ATOM 1209 C CA . SER A 1 148 ? 1.038 -18.670 5.192 1.00 37.44 148 SER A CA 1
ATOM 1210 C C . SER A 1 148 ? -0.499 -18.670 5.166 1.00 37.44 148 SER A C 1
ATOM 1212 O O . SER A 1 148 ? -1.082 -19.752 5.216 1.00 37.44 148 SER A O 1
ATOM 1214 N N . VAL A 1 149 ? -1.193 -17.535 4.999 1.00 43.84 149 VAL A N 1
ATOM 1215 C CA . VAL A 1 149 ? -2.678 -17.549 4.934 1.00 43.84 149 VAL A CA 1
ATOM 1216 C C . VAL A 1 149 ? -3.196 -17.876 3.524 1.00 43.84 149 VAL A C 1
ATOM 1218 O O . VAL A 1 149 ? -4.311 -18.370 3.363 1.00 43.84 149 VAL A O 1
ATOM 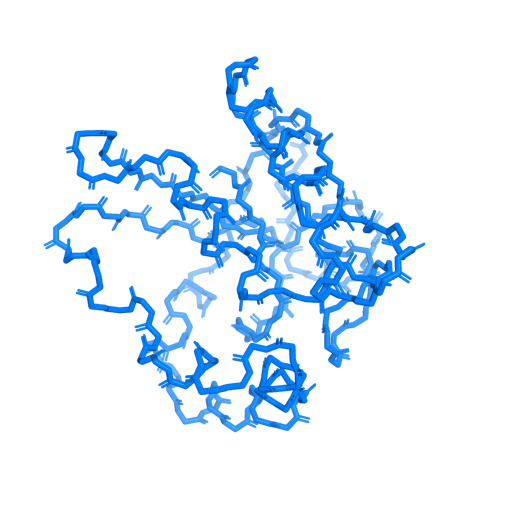1221 N N . ILE A 1 150 ? -2.378 -17.664 2.486 1.00 46.78 150 ILE A N 1
ATOM 1222 C CA . ILE A 1 150 ? -2.736 -17.945 1.089 1.00 46.78 150 ILE A CA 1
ATOM 1223 C C . ILE A 1 150 ? -1.624 -18.802 0.461 1.00 46.78 150 ILE A C 1
ATOM 1225 O O . ILE A 1 150 ? -0.623 -18.258 -0.006 1.00 46.78 150 ILE A O 1
ATOM 1229 N N . PRO A 1 151 ? -1.748 -20.141 0.450 1.00 36.56 151 PRO A N 1
ATOM 1230 C CA . PRO A 1 151 ? -0.716 -21.001 -0.119 1.00 36.56 151 PRO A CA 1
ATOM 1231 C C . PRO A 1 151 ? -0.603 -20.794 -1.645 1.00 36.56 151 PRO A C 1
ATOM 1233 O O . PRO A 1 151 ? -1.628 -20.638 -2.325 1.00 36.56 151 PRO A O 1
ATOM 1236 N N . PRO A 1 152 ? 0.607 -20.845 -2.239 1.00 38.06 152 PRO A N 1
ATOM 1237 C CA . PRO A 1 152 ? 0.749 -20.961 -3.692 1.00 38.06 152 PRO A CA 1
ATOM 1238 C C . PRO A 1 152 ? -0.066 -22.173 -4.191 1.00 38.06 152 PRO A C 1
ATOM 1240 O O . PRO A 1 152 ? -0.002 -23.227 -3.553 1.00 38.06 152 PRO A O 1
ATOM 1243 N N . PRO A 1 153 ? -0.855 -22.081 -5.286 1.00 43.78 153 PRO A N 1
ATOM 1244 C CA . PRO A 1 153 ? -0.838 -21.076 -6.357 1.00 43.78 153 PRO A CA 1
ATOM 1245 C C . PRO A 1 153 ? -1.933 -19.990 -6.244 1.00 43.78 153 PRO A C 1
ATOM 1247 O O . PRO A 1 153 ? -2.345 -19.432 -7.257 1.00 43.78 153 PRO A O 1
ATOM 1250 N N . ALA A 1 154 ? -2.477 -19.723 -5.052 1.00 43.75 154 ALA A N 1
ATOM 1251 C CA . ALA A 1 154 ? -3.657 -18.859 -4.899 1.00 43.75 154 ALA A CA 1
ATOM 1252 C C . ALA A 1 154 ? -3.383 -17.345 -5.034 1.00 43.75 154 ALA A C 1
ATOM 1254 O O . ALA A 1 154 ? -4.328 -16.571 -5.193 1.00 43.75 154 ALA A O 1
ATOM 1255 N N . LEU A 1 155 ? -2.110 -16.939 -5.029 1.00 45.81 155 LEU A N 1
ATOM 1256 C CA . LEU A 1 155 ? -1.664 -15.569 -5.261 1.00 45.81 155 LEU A CA 1
ATOM 1257 C C . LEU A 1 155 ? -0.479 -15.596 -6.233 1.00 45.81 155 LEU A C 1
ATOM 1259 O O . LEU A 1 155 ? 0.527 -16.255 -5.971 1.00 45.81 155 LEU A O 1
ATOM 1263 N N . LEU A 1 156 ? -0.593 -14.893 -7.356 1.00 46.38 156 LEU A N 1
ATOM 1264 C CA . LEU A 1 156 ? 0.514 -14.665 -8.279 1.00 46.38 156 LEU A CA 1
ATOM 1265 C C . LEU A 1 156 ? 0.847 -13.176 -8.202 1.00 46.38 156 LEU A C 1
ATOM 1267 O O . LEU A 1 156 ? 0.195 -12.338 -8.823 1.00 46.38 156 LEU A O 1
ATOM 1271 N N . LEU A 1 157 ? 1.831 -12.856 -7.364 1.00 52.66 157 LEU A N 1
ATOM 1272 C CA . LEU A 1 157 ? 2.327 -11.498 -7.186 1.00 52.66 157 LEU A CA 1
ATOM 1273 C C . LEU A 1 157 ? 3.250 -11.164 -8.352 1.00 52.66 157 LEU A C 1
ATOM 1275 O O . LEU A 1 157 ? 4.291 -11.794 -8.537 1.00 52.66 157 LEU A O 1
ATOM 1279 N N . LYS A 1 158 ? 2.874 -10.172 -9.155 1.00 46.22 158 LYS A N 1
ATOM 1280 C CA . LYS A 1 158 ? 3.770 -9.598 -10.155 1.00 46.22 158 LYS A CA 1
ATOM 1281 C C . LYS A 1 158 ? 4.159 -8.214 -9.679 1.00 46.22 158 LYS A C 1
ATOM 1283 O O . LYS A 1 158 ? 3.342 -7.300 -9.651 1.00 46.22 158 LYS A O 1
ATOM 1288 N N . TYR A 1 159 ? 5.426 -8.036 -9.327 1.00 44.75 159 TYR A N 1
ATOM 1289 C CA . TYR A 1 159 ? 5.908 -6.710 -8.973 1.00 44.75 159 TYR A CA 1
ATOM 1290 C C . TYR A 1 159 ? 5.921 -5.806 -10.207 1.00 44.75 159 TYR A C 1
ATOM 1292 O O . TYR A 1 159 ? 6.448 -6.146 -11.274 1.00 44.75 159 TYR A O 1
ATOM 1300 N N . GLY A 1 160 ? 5.371 -4.616 -10.033 1.00 43.84 160 GLY A N 1
ATOM 1301 C CA . GLY A 1 160 ? 5.427 -3.522 -10.983 1.00 43.84 160 GLY A CA 1
ATOM 1302 C C . GLY A 1 160 ? 4.635 -2.355 -10.411 1.00 43.84 160 GLY A C 1
ATOM 1303 O O . GLY A 1 160 ? 3.520 -2.481 -9.964 1.00 43.84 160 GLY A O 1
ATOM 1304 N N . ALA A 1 161 ? 5.255 -1.214 -10.248 1.00 37.25 161 ALA A N 1
ATOM 1305 C CA . ALA A 1 161 ? 5.513 -0.371 -11.386 1.00 37.25 161 ALA A CA 1
ATOM 1306 C C . ALA A 1 161 ? 7.011 -0.087 -11.329 1.00 37.25 161 ALA A C 1
ATOM 1308 O O . ALA A 1 161 ? 7.716 -0.721 -10.542 1.00 37.25 161 ALA A O 1
ATOM 1309 N N . VAL A 1 162 ? 7.510 0.782 -12.196 1.00 39.59 162 VAL A N 1
ATOM 1310 C CA . VAL A 1 162 ? 8.939 1.036 -12.383 1.00 39.59 162 VAL A CA 1
ATOM 1311 C C . VAL A 1 162 ? 9.603 1.510 -11.077 1.00 39.59 162 VAL A C 1
ATOM 1313 O O . VAL A 1 162 ? 9.725 2.694 -10.831 1.00 39.59 162 VAL A O 1
ATOM 1316 N N . LEU A 1 163 ? 10.042 0.540 -10.280 1.00 38.59 163 LEU A N 1
ATOM 1317 C CA . LEU A 1 163 ? 11.384 0.385 -9.738 1.00 38.59 163 LEU A CA 1
ATOM 1318 C C . LEU A 1 163 ? 11.857 1.424 -8.723 1.00 38.59 163 LEU A C 1
ATOM 1320 O O . LEU A 1 163 ? 12.069 2.586 -9.068 1.00 38.59 163 LEU A O 1
ATOM 1324 N N . GLY A 1 164 ? 12.205 0.931 -7.528 1.00 28.92 164 GLY A N 1
ATOM 1325 C CA . GLY A 1 164 ? 13.162 1.632 -6.687 1.00 28.92 164 GLY A CA 1
ATOM 1326 C C . GLY A 1 164 ? 13.299 1.360 -5.205 1.00 28.92 164 GLY A C 1
ATOM 1327 O O . GLY A 1 164 ? 14.088 2.073 -4.607 1.00 28.92 164 GLY A O 1
ATOM 1328 N N . GLY A 1 165 ? 12.720 0.319 -4.622 1.00 29.19 165 GLY A N 1
ATOM 1329 C CA . GLY A 1 165 ? 13.115 -0.112 -3.278 1.00 29.19 165 GLY A CA 1
ATOM 1330 C C . GLY A 1 165 ? 13.358 -1.611 -3.191 1.00 29.19 165 GLY A C 1
ATOM 1331 O O . GLY A 1 165 ? 12.649 -2.408 -3.808 1.00 29.19 165 GLY A O 1
ATOM 1332 N N . ALA A 1 166 ? 14.315 -2.028 -2.356 1.00 32.78 166 ALA A N 1
ATOM 1333 C CA . ALA A 1 166 ? 14.105 -3.259 -1.600 1.00 32.78 166 ALA A CA 1
ATOM 1334 C C . ALA A 1 166 ? 12.709 -3.136 -0.974 1.00 32.78 166 ALA A C 1
ATOM 1336 O O . ALA A 1 166 ? 12.409 -2.090 -0.410 1.00 32.78 166 ALA A O 1
ATOM 1337 N N . TRP A 1 167 ? 11.843 -4.133 -1.145 1.00 40.91 167 TRP A N 1
ATOM 1338 C CA . TRP A 1 167 ? 10.398 -4.022 -0.915 1.00 40.91 167 TRP A CA 1
ATOM 1339 C C . TRP A 1 167 ? 10.002 -3.827 0.565 1.00 40.91 167 TRP A C 1
ATOM 1341 O O . TRP A 1 167 ? 9.345 -4.674 1.164 1.00 40.91 167 TRP A O 1
ATOM 1351 N N . ALA A 1 168 ? 10.462 -2.767 1.225 1.00 37.31 168 ALA A N 1
ATOM 1352 C CA . ALA A 1 168 ? 10.234 -2.511 2.640 1.00 37.31 168 ALA A CA 1
ATOM 1353 C C . ALA A 1 168 ? 9.206 -1.416 2.888 1.00 37.31 168 ALA A C 1
ATOM 1355 O O . ALA A 1 168 ? 8.868 -1.201 4.044 1.00 37.31 168 ALA A O 1
ATOM 1356 N N . GLY A 1 169 ? 8.588 -0.827 1.868 1.00 33.97 169 GLY A N 1
ATOM 1357 C CA . GLY A 1 169 ? 7.542 0.152 2.115 1.00 33.97 169 GLY A CA 1
ATOM 1358 C C . GLY A 1 169 ? 6.808 0.604 0.870 1.00 33.97 169 GLY A C 1
ATOM 1359 O O . GLY A 1 169 ? 7.242 1.523 0.196 1.00 33.97 169 GLY A O 1
ATOM 1360 N N . GLY A 1 170 ? 5.640 0.023 0.617 1.00 36.66 170 GLY A N 1
ATOM 1361 C CA . GLY A 1 170 ? 4.719 0.533 -0.394 1.00 36.66 170 GLY A CA 1
ATOM 1362 C C . GLY A 1 170 ? 3.879 -0.591 -0.958 1.00 36.66 170 GLY A C 1
ATOM 1363 O O . GLY A 1 170 ? 4.131 -1.054 -2.065 1.00 36.66 170 GLY A O 1
ATOM 1364 N N . ALA A 1 171 ? 2.896 -1.072 -0.193 1.00 42.91 171 ALA A N 1
ATOM 1365 C CA . ALA A 1 171 ? 1.835 -1.824 -0.835 1.00 42.91 171 ALA A CA 1
ATOM 1366 C C . ALA A 1 171 ? 1.080 -0.821 -1.705 1.00 42.91 171 ALA A C 1
ATOM 1368 O O . ALA A 1 171 ? 0.598 0.204 -1.226 1.00 42.91 171 ALA A O 1
ATOM 1369 N N . VAL A 1 172 ? 1.049 -1.110 -2.992 1.00 45.66 172 VAL A N 1
ATOM 1370 C CA . VAL A 1 172 ? 0.006 -0.654 -3.883 1.00 45.66 172 VAL A CA 1
ATOM 1371 C C . VAL A 1 172 ? -0.702 -1.918 -4.308 1.00 45.66 172 VAL A C 1
ATOM 1373 O O . VAL A 1 172 ? -0.047 -2.851 -4.773 1.00 45.66 172 VAL A O 1
ATOM 1376 N N . LEU A 1 173 ? -2.013 -1.948 -4.120 1.00 50.03 173 LEU A N 1
ATOM 1377 C CA . LEU A 1 173 ? -2.852 -3.016 -4.635 1.00 50.03 173 LEU A CA 1
ATOM 1378 C C . LEU A 1 173 ? -3.394 -2.562 -5.994 1.00 50.03 173 LEU A C 1
ATOM 1380 O O . LEU A 1 173 ? -4.212 -1.641 -6.041 1.00 50.03 173 LEU A O 1
ATOM 1384 N N . ALA A 1 174 ? -2.888 -3.163 -7.069 1.00 45.25 174 ALA A N 1
ATOM 1385 C CA . ALA A 1 174 ? -3.464 -3.119 -8.411 1.00 45.25 174 ALA A CA 1
ATOM 1386 C C . ALA A 1 174 ? -4.059 -4.491 -8.753 1.00 45.25 174 ALA A C 1
ATOM 1388 O O . ALA A 1 174 ? -3.372 -5.505 -8.473 1.00 45.25 174 ALA A O 1
#

Organism: NCBI:txid63592